Protein AF-A0AAU5RU35-F1 (afdb_monomer_lite)

pLDDT: mean 77.22, std 19.04, range [42.25, 95.62]

Foldseek 3Di:
DLVLLLVQCVVQNLVRDDPVSSCVSVVHDPPDDPPDDDDSVNSVVVNVCVVVVVVVVVVCVVVVPD

Secondary structure (DSSP, 8-state):
-HHHHHHHHHHHTTTT--HHHHHHHTT--TTSSTTSS--HHHHHHHHHHHHHHHHHHHHHTTTS--

Radius of gyration: 15.2 Å; chains: 1; bounding box: 29×29×48 Å

Structure (mmCIF, N/CA/C/O backbone):
data_AF-A0AAU5RU35-F1
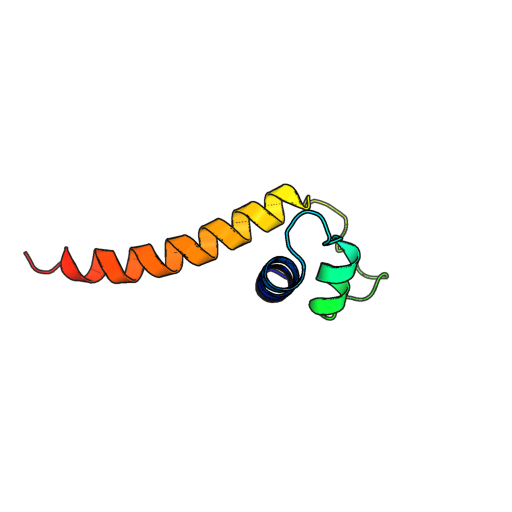#
_entry.id   AF-A0AAU5RU35-F1
#
loop_
_atom_site.group_PDB
_atom_site.id
_atom_site.type_symbol
_atom_site.label_atom_id
_atom_site.label_alt_id
_atom_site.label_comp_id
_atom_site.label_asym_id
_atom_site.label_entity_id
_atom_site.label_seq_id
_a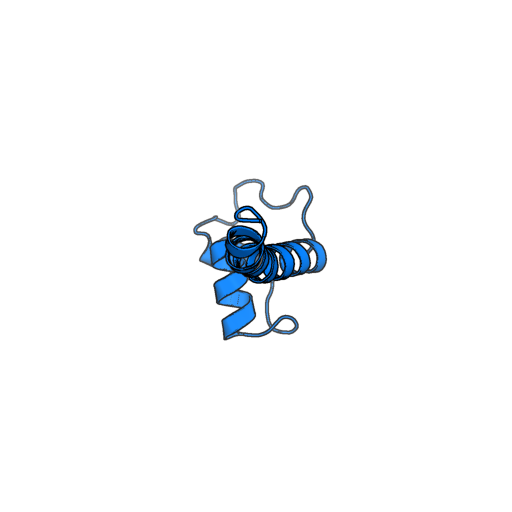tom_site.pdbx_PDB_ins_code
_atom_site.Cartn_x
_atom_site.Cartn_y
_atom_site.Cartn_z
_atom_site.occupancy
_atom_site.B_iso_or_equiv
_atom_site.auth_seq_id
_atom_site.auth_comp_id
_atom_site.auth_asym_id
_atom_site.auth_atom_id
_atom_site.pdbx_PDB_model_num
ATOM 1 N N . MET A 1 1 ? 2.024 -8.963 6.524 1.00 79.88 1 MET A N 1
ATOM 2 C CA . MET A 1 1 ? 1.821 -7.514 6.285 1.00 79.88 1 MET A CA 1
ATOM 3 C C . MET A 1 1 ? 1.759 -7.139 4.803 1.00 79.88 1 MET A C 1
ATOM 5 O O . MET A 1 1 ? 0.811 -6.470 4.436 1.00 79.88 1 MET A O 1
ATOM 9 N N . LEU A 1 2 ? 2.705 -7.554 3.946 1.00 88.12 2 LEU A N 1
ATOM 10 C CA . LEU A 1 2 ? 2.794 -7.063 2.556 1.00 88.12 2 LEU A CA 1
ATOM 11 C C . LEU A 1 2 ? 1.582 -7.402 1.661 1.00 88.12 2 LEU A C 1
ATOM 13 O O . LEU A 1 2 ? 1.121 -6.536 0.932 1.00 88.12 2 LEU A O 1
ATOM 17 N N . ALA A 1 3 ? 1.031 -8.619 1.747 1.00 90.25 3 ALA A N 1
ATOM 18 C CA . ALA A 1 3 ? -0.177 -8.994 0.998 1.00 90.25 3 ALA A CA 1
ATOM 19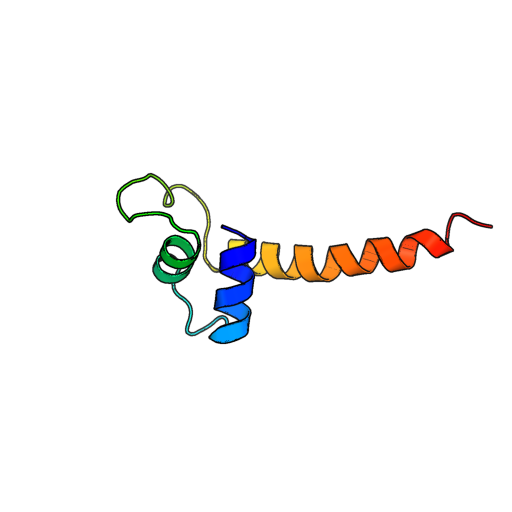 C C . ALA A 1 3 ? -1.411 -8.190 1.450 1.00 90.25 3 ALA A C 1
ATOM 21 O O . ALA A 1 3 ? -2.097 -7.595 0.633 1.00 90.25 3 ALA A O 1
ATOM 22 N N . ALA A 1 4 ? -1.619 -8.060 2.763 1.00 92.56 4 ALA A N 1
ATOM 23 C CA . ALA A 1 4 ? -2.680 -7.210 3.304 1.00 92.56 4 ALA A CA 1
ATOM 24 C C . ALA A 1 4 ? -2.490 -5.730 2.925 1.00 92.56 4 ALA A C 1
ATOM 26 O O . ALA A 1 4 ? -3.456 -5.039 2.625 1.00 92.56 4 ALA A O 1
ATOM 27 N N . ALA A 1 5 ? -1.247 -5.237 2.906 1.00 93.25 5 ALA A N 1
ATOM 28 C CA . ALA A 1 5 ? -0.941 -3.886 2.447 1.00 93.25 5 ALA A CA 1
ATOM 29 C C . ALA A 1 5 ? -1.305 -3.705 0.970 1.00 93.25 5 ALA A C 1
ATOM 31 O O . ALA A 1 5 ? -1.915 -2.699 0.623 1.00 93.25 5 ALA A O 1
ATOM 32 N N . GLN A 1 6 ? -0.980 -4.684 0.121 1.00 94.94 6 GLN A N 1
ATOM 33 C CA . GLN A 1 6 ? -1.370 -4.693 -1.286 1.00 94.94 6 GLN A CA 1
ATOM 34 C C . GLN A 1 6 ? -2.893 -4.602 -1.435 1.00 94.94 6 GLN A C 1
ATOM 36 O O . GLN A 1 6 ? -3.371 -3.706 -2.126 1.00 94.94 6 GLN A O 1
ATOM 41 N N . ASP A 1 7 ? -3.654 -5.450 -0.745 1.00 95.00 7 ASP A N 1
ATOM 42 C CA . ASP A 1 7 ? -5.118 -5.457 -0.846 1.00 95.00 7 ASP A CA 1
ATOM 43 C C . ASP A 1 7 ? -5.737 -4.135 -0.381 1.00 95.00 7 ASP A C 1
ATOM 45 O O . ASP A 1 7 ? -6.609 -3.573 -1.046 1.00 95.00 7 ASP A O 1
ATOM 49 N N . VAL A 1 8 ? -5.259 -3.597 0.742 1.00 95.06 8 VAL A N 1
ATOM 50 C CA . VAL A 1 8 ? -5.754 -2.331 1.297 1.00 95.06 8 VAL A CA 1
ATOM 51 C C . VAL A 1 8 ? -5.398 -1.158 0.375 1.00 95.06 8 VAL A C 1
ATOM 53 O O . VAL A 1 8 ? -6.272 -0.346 0.067 1.00 95.06 8 VAL A O 1
ATOM 56 N N . PHE A 1 9 ? -4.164 -1.084 -0.137 1.00 95.19 9 PHE A N 1
ATOM 57 C CA . PHE A 1 9 ? -3.771 -0.031 -1.079 1.00 95.19 9 PHE A CA 1
ATOM 58 C C . PHE A 1 9 ? -4.519 -0.119 -2.410 1.00 95.19 9 PHE A C 1
ATOM 60 O O . PHE A 1 9 ? -4.890 0.923 -2.947 1.00 95.19 9 PHE A O 1
ATOM 67 N N . LEU A 1 10 ? -4.768 -1.322 -2.934 1.00 94.62 10 LEU A N 1
ATOM 68 C CA . LEU A 1 10 ? -5.547 -1.507 -4.162 1.00 94.62 10 LEU A CA 1
ATOM 69 C C . LEU A 1 10 ? -7.016 -1.125 -3.969 1.00 94.62 10 LEU A C 1
ATOM 71 O O . LEU A 1 10 ? -7.629 -0.570 -4.877 1.00 94.62 10 LEU A O 1
ATOM 75 N N . ARG A 1 11 ? -7.577 -1.395 -2.787 1.00 95.62 11 ARG A N 1
ATOM 76 C CA . ARG A 1 11 ? -8.993 -1.150 -2.502 1.00 95.62 11 ARG A CA 1
ATOM 77 C C . ARG A 1 11 ? -9.307 0.305 -2.165 1.00 95.62 11 ARG A C 1
ATOM 79 O O . ARG A 1 11 ? -10.356 0.799 -2.565 1.00 95.62 11 ARG A O 1
ATOM 86 N N . PHE A 1 12 ? -8.435 0.977 -1.418 1.00 95.19 12 PHE A N 1
ATOM 87 C CA . PHE A 1 12 ? -8.707 2.321 -0.890 1.00 95.19 12 PHE A CA 1
ATOM 88 C C . PHE A 1 12 ? -7.788 3.403 -1.469 1.00 95.19 12 PHE A C 1
ATOM 90 O O . PHE A 1 12 ? -8.043 4.596 -1.301 1.00 95.19 12 PHE A O 1
ATOM 97 N N . GLY A 1 13 ? -6.728 3.010 -2.174 1.00 95.12 13 GLY A N 1
ATOM 98 C CA . GLY A 1 13 ? -5.697 3.915 -2.662 1.00 95.12 13 GLY A CA 1
ATOM 99 C C . GLY A 1 13 ? -4.709 4.330 -1.570 1.00 95.12 13 GLY A C 1
ATOM 100 O O . GLY A 1 13 ? -4.978 4.260 -0.366 1.00 95.12 13 GLY A O 1
ATOM 101 N N . TYR A 1 14 ? -3.538 4.814 -1.999 1.00 94.25 14 TYR A N 1
ATOM 102 C CA . TYR A 1 14 ? -2.473 5.228 -1.084 1.00 94.25 14 TYR A CA 1
ATOM 103 C C . TYR A 1 14 ? -2.951 6.300 -0.102 1.00 94.25 14 TYR A C 1
ATOM 105 O O . TYR A 1 14 ? -2.773 6.141 1.099 1.00 94.25 14 TYR A O 1
ATOM 113 N N . ARG A 1 15 ? -3.595 7.379 -0.570 1.00 95.00 15 ARG A N 1
ATOM 114 C CA . ARG A 1 15 ? -3.987 8.513 0.289 1.00 95.00 15 ARG A CA 1
ATOM 115 C C . ARG A 1 15 ? -4.927 8.107 1.427 1.00 95.00 15 ARG A C 1
ATOM 117 O O . ARG A 1 15 ? -4.646 8.477 2.562 1.00 95.00 15 ARG A O 1
ATOM 124 N N . ASN A 1 16 ? -5.925 7.270 1.149 1.00 94.38 16 ASN A N 1
ATOM 125 C CA . ASN A 1 16 ? -6.975 6.911 2.110 1.00 94.38 16 ASN A CA 1
ATOM 126 C C . ASN A 1 16 ? -6.636 5.696 2.988 1.00 94.38 16 ASN A C 1
ATOM 128 O O . ASN A 1 16 ? -7.499 5.205 3.700 1.00 94.38 16 ASN A O 1
ATOM 132 N N . THR A 1 17 ? -5.397 5.200 2.940 1.00 93.50 17 THR A N 1
ATOM 133 C CA . THR A 1 17 ? -4.952 4.054 3.746 1.00 93.50 17 THR A CA 1
ATOM 134 C C . THR A 1 17 ? -4.107 4.503 4.939 1.00 93.50 17 THR A C 1
ATOM 136 O O . THR A 1 17 ? -3.145 5.256 4.772 1.00 93.50 17 THR A O 1
ATOM 139 N N . SER A 1 18 ? -4.374 3.991 6.137 1.00 91.56 18 SER A N 1
ATOM 140 C CA . SER A 1 18 ? -3.510 4.156 7.314 1.00 91.56 18 SER A CA 1
ATOM 141 C C . SER A 1 18 ? -2.696 2.891 7.623 1.00 91.56 18 SER A C 1
ATOM 143 O O . SER A 1 18 ? -3.106 1.767 7.337 1.00 91.56 18 SER A O 1
ATOM 145 N N . MET A 1 19 ? -1.545 3.052 8.286 1.00 88.88 19 MET A N 1
ATOM 146 C CA . MET A 1 19 ? -0.748 1.907 8.762 1.00 88.88 19 MET A CA 1
ATOM 147 C C . MET A 1 19 ? -1.507 1.045 9.781 1.00 88.88 19 MET A C 1
ATOM 149 O O . MET A 1 19 ? -1.255 -0.153 9.890 1.00 88.88 19 MET A O 1
ATOM 153 N N . HIS A 1 20 ? -2.464 1.637 10.499 1.00 87.81 20 HIS A N 1
ATOM 154 C CA . HIS A 1 20 ? -3.316 0.916 11.435 1.00 87.81 20 HIS A CA 1
ATOM 155 C C . HIS A 1 20 ? -4.303 -0.014 10.717 1.00 87.81 20 HIS A C 1
ATOM 157 O O . HIS A 1 20 ? -4.464 -1.164 11.121 1.00 87.81 20 HIS A O 1
ATOM 163 N N . GLU A 1 21 ? -4.920 0.446 9.628 1.00 89.69 21 GLU A N 1
ATOM 164 C CA . GLU A 1 21 ? -5.811 -0.387 8.811 1.00 89.69 21 GLU A CA 1
ATOM 165 C C . GLU A 1 21 ? -5.065 -1.541 8.153 1.00 89.69 21 GLU A C 1
ATOM 167 O O . GLU A 1 21 ? -5.571 -2.660 8.151 1.00 89.69 21 GLU A O 1
ATOM 172 N N . VAL A 1 22 ? -3.846 -1.293 7.666 1.00 90.06 22 VAL A N 1
ATOM 173 C CA . VAL A 1 22 ? -2.983 -2.343 7.109 1.00 90.06 22 VAL A CA 1
ATOM 174 C C . VAL A 1 22 ? -2.610 -3.376 8.173 1.00 90.06 22 VAL A C 1
ATOM 176 O O . VAL A 1 22 ? -2.675 -4.576 7.911 1.00 90.06 22 VAL A O 1
ATOM 179 N N . ALA A 1 23 ? -2.251 -2.937 9.384 1.00 87.19 23 ALA A N 1
ATOM 180 C CA . ALA A 1 23 ? -1.947 -3.845 10.489 1.00 87.19 23 ALA A CA 1
ATOM 181 C C . ALA A 1 23 ? -3.168 -4.700 10.867 1.00 87.19 23 ALA A C 1
ATOM 183 O O . ALA A 1 23 ? -3.064 -5.924 10.955 1.00 87.19 23 ALA A O 1
ATOM 184 N N . ARG A 1 24 ? -4.345 -4.072 10.981 1.00 88.12 24 ARG A N 1
ATOM 185 C CA . ARG A 1 24 ? -5.612 -4.766 11.239 1.00 88.12 24 ARG A CA 1
ATOM 186 C C . ARG A 1 24 ? -5.935 -5.785 10.144 1.00 88.12 24 ARG A C 1
ATOM 188 O O . ARG A 1 24 ? -6.275 -6.918 10.461 1.00 88.12 24 ARG A O 1
ATOM 195 N N . ALA A 1 25 ? -5.794 -5.406 8.872 1.00 89.88 25 ALA A N 1
ATOM 196 C CA . ALA A 1 25 ? -6.024 -6.298 7.732 1.00 89.88 25 ALA A CA 1
ATOM 197 C C . ALA A 1 25 ? -5.045 -7.483 7.702 1.00 89.88 25 ALA A C 1
ATOM 199 O O . ALA A 1 25 ? -5.386 -8.559 7.226 1.00 89.88 25 ALA A O 1
ATOM 200 N N . ALA A 1 26 ? -3.841 -7.310 8.246 1.00 88.50 26 ALA A N 1
ATOM 201 C CA . ALA A 1 26 ? -2.860 -8.377 8.407 1.00 88.50 26 ALA A CA 1
ATOM 202 C C . ALA A 1 26 ? -3.077 -9.242 9.668 1.00 88.50 26 ALA A C 1
ATOM 204 O O . ALA A 1 26 ? -2.231 -10.090 9.950 1.00 88.50 26 ALA A O 1
ATOM 205 N N . GLY A 1 27 ? -4.170 -9.047 10.418 1.00 86.94 27 GLY A N 1
ATOM 206 C CA . GLY A 1 27 ? -4.477 -9.813 11.633 1.00 86.94 27 GLY A CA 1
ATOM 207 C C . GLY A 1 27 ? -3.628 -9.424 12.844 1.00 86.94 27 GLY A C 1
ATOM 208 O O . GLY A 1 27 ? -3.507 -10.189 13.796 1.00 86.94 27 GLY A O 1
ATOM 209 N N . LEU A 1 28 ? -3.011 -8.244 12.811 1.00 80.44 28 LEU A N 1
ATOM 210 C CA . LEU A 1 28 ? -2.083 -7.790 13.836 1.00 80.44 28 LEU A CA 1
ATOM 211 C C . LEU A 1 28 ? -2.825 -6.849 14.772 1.00 80.44 28 LEU A C 1
ATOM 213 O O . LEU A 1 28 ? -3.285 -5.777 14.367 1.00 80.44 28 LEU A O 1
ATOM 217 N N . SER A 1 29 ? -2.968 -7.259 16.029 1.00 64.38 29 SER A N 1
ATOM 218 C CA . SER A 1 29 ? -3.586 -6.420 17.048 1.00 64.38 29 SER A CA 1
ATOM 219 C C . SER A 1 29 ? -2.669 -5.254 17.429 1.00 64.38 29 SER A C 1
ATOM 221 O O . SER A 1 29 ? -1.448 -5.281 17.257 1.00 64.38 29 SER A O 1
ATOM 223 N N . ARG A 1 30 ? -3.278 -4.204 17.989 1.00 58.59 30 ARG A N 1
ATOM 224 C CA . ARG A 1 30 ? -2.622 -2.948 18.394 1.00 58.59 30 ARG A CA 1
ATOM 225 C C . ARG A 1 30 ? -1.554 -3.126 19.490 1.00 58.59 30 ARG A C 1
ATOM 227 O O . ARG A 1 30 ? -0.869 -2.160 19.800 1.00 58.59 30 ARG A O 1
ATOM 234 N N . GLN A 1 31 ? -1.415 -4.323 20.067 1.00 55.81 31 GLN A N 1
ATOM 235 C CA . GLN A 1 31 ? -0.602 -4.601 21.260 1.00 55.81 31 GLN A CA 1
ATOM 236 C C . GLN A 1 31 ? 0.714 -5.352 20.989 1.00 55.81 31 GLN A C 1
ATOM 238 O O . GLN A 1 31 ? 1.433 -5.654 21.934 1.00 55.81 31 GLN A O 1
ATOM 243 N N . GLY A 1 32 ? 1.086 -5.611 19.730 1.00 53.34 32 GLY A N 1
ATOM 244 C CA . GLY A 1 32 ? 2.346 -6.289 19.406 1.00 53.34 32 GLY A CA 1
ATOM 245 C C . GLY A 1 32 ? 3.171 -5.561 18.348 1.00 53.34 32 GLY A C 1
ATOM 246 O O . GLY A 1 32 ? 3.030 -5.830 17.162 1.00 53.34 32 GLY A O 1
ATOM 247 N N . SER A 1 33 ? 4.052 -4.655 18.771 1.00 55.94 33 SER A N 1
ATOM 248 C CA . SER A 1 33 ? 5.365 -4.403 18.143 1.00 55.94 33 SER A CA 1
ATOM 249 C C . SER A 1 33 ? 5.472 -4.034 16.645 1.00 55.94 33 SER A C 1
ATOM 251 O O . SER A 1 33 ? 6.587 -3.986 16.133 1.00 55.94 33 SER A O 1
ATOM 253 N N . TYR A 1 34 ? 4.394 -3.696 15.922 1.00 54.25 34 TYR A N 1
ATOM 254 C CA . TYR A 1 34 ? 4.488 -3.345 14.485 1.00 54.25 34 TYR A CA 1
ATOM 255 C C . TYR A 1 34 ? 5.154 -1.991 14.187 1.00 54.25 34 TYR A C 1
ATOM 257 O O . TYR A 1 34 ? 5.426 -1.658 13.035 1.00 54.25 34 TYR A O 1
ATOM 265 N N . LEU A 1 35 ? 5.409 -1.199 15.229 1.00 53.09 35 LEU A N 1
ATOM 266 C CA . LEU A 1 35 ? 5.710 0.227 15.133 1.00 53.09 35 LEU A CA 1
ATOM 267 C C . LEU A 1 35 ? 7.195 0.594 15.087 1.00 53.09 35 LEU A C 1
ATOM 269 O O . LEU A 1 35 ? 7.493 1.783 15.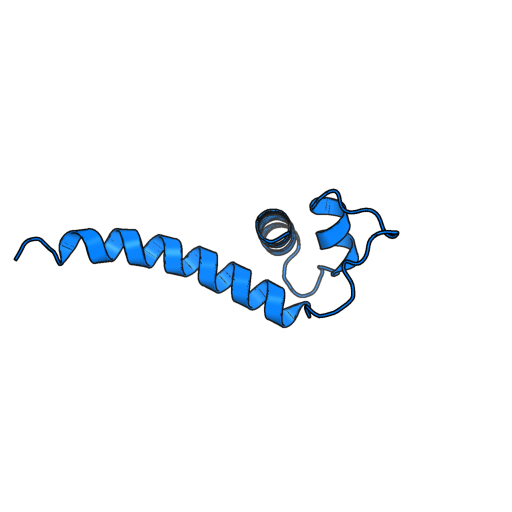036 1.00 53.09 35 LEU A O 1
ATOM 273 N N . ARG A 1 36 ? 8.149 -0.345 15.091 1.00 57.50 36 ARG A N 1
ATOM 274 C CA . ARG A 1 36 ? 9.550 0.093 15.222 1.00 57.50 36 ARG A CA 1
ATOM 275 C C . ARG A 1 36 ? 10.134 0.730 13.951 1.00 57.50 36 ARG A C 1
ATOM 277 O O . ARG A 1 36 ? 11.000 1.584 14.118 1.00 57.50 36 ARG A O 1
ATOM 284 N N . SER A 1 37 ? 9.760 0.362 12.711 1.00 53.97 37 SER A N 1
ATOM 285 C CA . SER A 1 37 ? 10.639 0.769 11.581 1.00 53.97 37 SER A CA 1
ATOM 286 C C . SER A 1 37 ? 10.085 0.894 10.150 1.00 53.97 37 SER A C 1
ATOM 288 O O . SER A 1 37 ? 10.882 1.194 9.267 1.00 53.97 37 SER A O 1
ATOM 290 N N . ALA A 1 38 ? 8.790 0.720 9.854 1.00 67.12 38 ALA A N 1
ATOM 291 C CA . ALA A 1 38 ? 8.307 0.835 8.464 1.00 67.12 38 ALA A CA 1
ATOM 292 C C . ALA A 1 38 ? 7.299 1.978 8.270 1.00 67.12 38 ALA A C 1
ATOM 294 O O . ALA A 1 38 ? 6.237 2.000 8.891 1.00 67.12 38 ALA A O 1
ATOM 295 N N . THR A 1 39 ? 7.617 2.919 7.377 1.00 87.19 39 THR A N 1
ATOM 296 C CA . THR A 1 39 ? 6.709 4.005 6.982 1.00 87.19 39 THR A CA 1
ATOM 297 C C . THR A 1 39 ? 5.690 3.522 5.947 1.00 87.19 39 THR A C 1
ATOM 299 O O . THR A 1 39 ? 5.925 2.563 5.210 1.00 87.19 39 THR A O 1
ATOM 302 N N . LYS A 1 40 ? 4.562 4.236 5.833 1.00 91.12 40 LYS A N 1
ATOM 303 C CA . LYS A 1 40 ? 3.546 4.004 4.791 1.00 91.12 40 LYS A CA 1
ATOM 304 C C . LYS A 1 40 ? 4.143 4.039 3.377 1.00 91.12 40 LYS A C 1
ATOM 306 O O . LYS A 1 40 ? 3.765 3.228 2.539 1.00 91.12 40 LYS A O 1
ATOM 311 N N . GLN A 1 41 ? 5.092 4.945 3.136 1.00 93.19 41 GLN A N 1
ATOM 312 C CA . GLN A 1 41 ? 5.790 5.076 1.856 1.00 93.19 41 GLN A CA 1
ATOM 313 C C . GLN A 1 41 ? 6.695 3.872 1.572 1.00 93.19 41 GLN A C 1
ATOM 315 O O . GLN A 1 41 ? 6.622 3.310 0.484 1.00 93.19 41 GLN A O 1
ATOM 320 N N . ALA A 1 42 ? 7.497 3.439 2.550 1.00 90.69 42 ALA A N 1
ATOM 321 C CA . ALA A 1 42 ? 8.365 2.271 2.393 1.00 90.69 42 ALA A CA 1
ATOM 322 C C . ALA A 1 42 ? 7.551 0.998 2.118 1.00 90.69 42 ALA A C 1
ATOM 324 O O . ALA A 1 42 ? 7.887 0.213 1.234 1.00 90.69 42 ALA A O 1
ATOM 325 N N . LEU A 1 43 ? 6.430 0.826 2.825 1.00 91.00 43 LEU A N 1
ATOM 326 C CA . LEU A 1 43 ? 5.539 -0.310 2.607 1.00 91.00 43 LEU A CA 1
ATOM 327 C C . LEU A 1 43 ? 4.853 -0.254 1.235 1.00 91.00 43 LEU A C 1
ATOM 329 O O . LEU A 1 43 ? 4.700 -1.286 0.589 1.00 91.00 43 LEU A O 1
ATOM 333 N N . PHE A 1 44 ? 4.470 0.938 0.773 1.00 93.12 44 PHE A N 1
ATOM 334 C CA . PHE A 1 44 ? 3.919 1.125 -0.568 1.00 93.12 44 PHE A CA 1
ATOM 335 C C . PHE A 1 44 ? 4.947 0.794 -1.658 1.00 93.12 44 PHE A C 1
ATOM 337 O O . PHE A 1 44 ? 4.622 0.049 -2.579 1.00 93.12 44 PHE A O 1
ATOM 344 N N . HIS A 1 45 ? 6.194 1.259 -1.527 1.00 92.81 45 HIS A N 1
ATOM 345 C CA . HIS A 1 45 ? 7.276 0.914 -2.458 1.00 92.81 45 HIS A CA 1
ATOM 346 C C . HIS A 1 45 ? 7.486 -0.601 -2.535 1.00 92.81 45 HIS A C 1
ATOM 348 O O . HIS A 1 45 ? 7.465 -1.155 -3.629 1.00 92.81 45 HIS A O 1
ATOM 354 N N . ALA A 1 46 ? 7.559 -1.288 -1.391 1.00 91.56 46 ALA A N 1
ATOM 355 C CA . ALA A 1 46 ? 7.708 -2.743 -1.353 1.00 91.56 46 ALA A CA 1
ATOM 356 C C . ALA A 1 46 ? 6.542 -3.493 -2.037 1.00 91.56 46 ALA A C 1
ATOM 358 O O . ALA A 1 46 ? 6.742 -4.555 -2.632 1.00 91.56 46 ALA A O 1
ATOM 359 N N . VAL A 1 47 ? 5.314 -2.958 -1.974 1.00 92.81 47 VAL A N 1
ATOM 360 C CA . VAL A 1 47 ? 4.161 -3.512 -2.707 1.00 92.81 47 VAL A CA 1
ATOM 361 C C . VAL A 1 47 ? 4.350 -3.344 -4.217 1.00 92.81 47 VAL A C 1
ATOM 363 O O . VAL A 1 47 ? 4.179 -4.313 -4.959 1.00 92.81 47 VAL A O 1
ATOM 366 N N . ILE A 1 48 ? 4.736 -2.151 -4.676 1.00 93.06 48 ILE A N 1
ATOM 367 C CA . ILE A 1 48 ? 4.972 -1.873 -6.102 1.00 93.06 48 ILE A CA 1
ATOM 368 C C . ILE A 1 48 ? 6.133 -2.711 -6.648 1.00 93.06 48 ILE A C 1
ATOM 370 O O . ILE A 1 48 ? 6.010 -3.306 -7.722 1.00 93.06 48 ILE A O 1
ATOM 374 N N . GLU A 1 49 ? 7.228 -2.824 -5.900 1.00 91.31 49 GLU A N 1
ATOM 375 C CA . GLU A 1 49 ? 8.357 -3.693 -6.236 1.00 91.31 49 GLU A CA 1
ATOM 376 C C . GLU A 1 49 ? 7.887 -5.138 -6.384 1.00 91.31 49 GLU A C 1
ATOM 378 O O . GLU A 1 49 ? 8.053 -5.725 -7.444 1.00 91.31 49 GLU A O 1
ATOM 383 N N . ARG A 1 50 ? 7.168 -5.698 -5.406 1.00 88.94 50 ARG A N 1
ATOM 384 C CA . ARG A 1 50 ? 6.629 -7.063 -5.516 1.00 88.94 50 ARG A CA 1
ATOM 385 C C . ARG A 1 50 ? 5.735 -7.251 -6.748 1.00 88.94 50 ARG A C 1
ATOM 387 O O . ARG A 1 50 ? 5.864 -8.261 -7.440 1.00 88.94 50 ARG A O 1
ATOM 394 N N . MET A 1 51 ? 4.842 -6.304 -7.037 1.00 87.25 51 MET A N 1
ATOM 395 C CA . MET A 1 51 ? 3.933 -6.381 -8.190 1.00 87.25 51 MET A CA 1
ATOM 396 C C . MET A 1 51 ? 4.673 -6.319 -9.535 1.00 87.25 51 MET A C 1
ATOM 398 O O . MET A 1 51 ? 4.233 -6.929 -10.513 1.00 87.25 51 MET A O 1
ATOM 402 N N . THR A 1 52 ? 5.794 -5.601 -9.596 1.00 86.62 52 THR A N 1
ATOM 403 C CA . THR A 1 52 ? 6.595 -5.428 -10.816 1.00 86.62 52 THR A CA 1
ATOM 404 C C . THR A 1 52 ? 7.674 -6.507 -10.972 1.00 86.62 52 THR A C 1
ATOM 406 O O . THR A 1 52 ? 7.875 -7.010 -12.077 1.00 86.62 52 THR A O 1
ATOM 409 N N . THR A 1 53 ? 8.291 -6.974 -9.884 1.00 75.25 53 THR A N 1
ATOM 410 C CA . THR A 1 53 ? 9.266 -8.079 -9.875 1.00 75.25 53 THR A CA 1
ATOM 411 C C . THR A 1 53 ? 8.632 -9.411 -10.275 1.00 75.25 53 THR A C 1
ATOM 413 O O . THR A 1 53 ? 9.239 -10.167 -11.035 1.00 75.25 53 THR A O 1
ATOM 416 N N . VAL A 1 54 ? 7.386 -9.687 -9.868 1.00 57.53 54 VAL A N 1
ATOM 417 C CA . VAL A 1 54 ? 6.655 -10.890 -10.323 1.00 57.53 54 VAL A CA 1
ATOM 4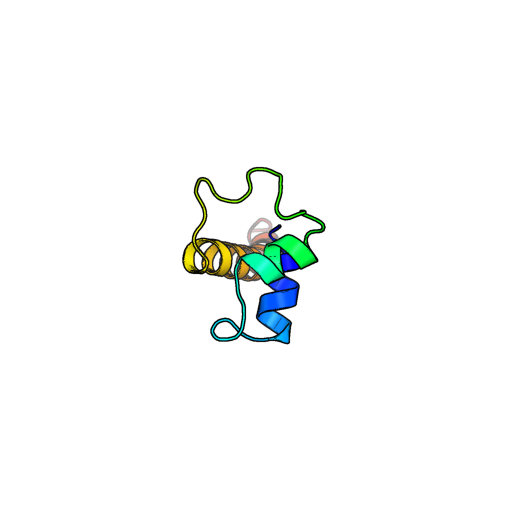18 C C . VAL A 1 54 ? 6.449 -10.885 -11.849 1.00 57.53 54 VAL A C 1
ATOM 420 O O . VAL A 1 54 ? 6.364 -11.949 -12.458 1.00 57.53 54 VAL A O 1
ATOM 423 N N . ARG A 1 55 ? 6.470 -9.715 -12.507 1.00 50.69 55 ARG A N 1
ATOM 424 C CA . ARG A 1 55 ? 6.455 -9.619 -13.978 1.00 50.69 55 ARG A CA 1
ATOM 425 C C . ARG A 1 55 ? 7.837 -9.791 -14.610 1.00 50.69 55 ARG A C 1
ATOM 427 O O . ARG A 1 55 ? 7.920 -10.329 -15.710 1.00 50.69 55 ARG A O 1
ATOM 434 N N . ALA A 1 56 ? 8.913 -9.402 -13.929 1.00 47.84 56 ALA A N 1
ATOM 435 C CA . ALA A 1 56 ? 10.275 -9.540 -14.451 1.00 47.84 56 ALA A CA 1
ATOM 436 C C . ALA A 1 56 ? 10.701 -11.014 -14.612 1.00 47.84 56 ALA A C 1
ATOM 438 O O . ALA A 1 56 ? 11.309 -11.371 -15.620 1.00 47.84 56 ALA A O 1
ATOM 439 N N . LEU A 1 57 ? 10.297 -11.902 -13.695 1.00 48.59 57 LEU A N 1
ATOM 440 C CA . LEU A 1 57 ? 10.605 -13.342 -13.781 1.00 48.59 57 LEU A CA 1
ATOM 441 C C . LEU A 1 57 ? 9.829 -14.077 -14.894 1.00 48.59 57 LEU A C 1
ATOM 443 O O . LEU A 1 57 ? 10.281 -15.113 -15.386 1.00 48.59 57 LEU A O 1
ATOM 447 N N . ALA A 1 58 ? 8.693 -13.527 -15.337 1.00 50.34 58 ALA A N 1
ATOM 448 C CA . ALA A 1 58 ? 7.958 -14.027 -16.502 1.00 50.34 58 ALA A CA 1
ATOM 449 C C . ALA A 1 58 ? 8.581 -13.574 -17.839 1.00 50.34 58 ALA A C 1
ATOM 451 O O . ALA A 1 58 ? 8.361 -14.204 -18.872 1.00 50.34 58 ALA A O 1
ATOM 452 N N . VAL A 1 59 ? 9.365 -12.491 -17.831 1.00 53.72 59 VAL A N 1
ATOM 453 C CA . VAL A 1 59 ? 10.075 -11.980 -19.016 1.00 53.72 59 VAL A CA 1
ATOM 454 C C . VAL A 1 59 ? 11.460 -12.625 -19.158 1.00 53.72 59 VAL A C 1
ATOM 456 O O . VAL A 1 59 ? 11.895 -12.894 -20.278 1.00 53.72 59 VAL A O 1
ATOM 459 N N . ASP A 1 60 ? 12.130 -12.951 -18.049 1.00 45.69 60 ASP A N 1
ATOM 460 C CA . ASP A 1 60 ? 13.509 -13.467 -18.063 1.00 45.69 60 ASP A CA 1
ATOM 461 C C . ASP A 1 60 ? 13.622 -14.957 -18.453 1.00 45.69 60 ASP A C 1
ATOM 463 O O . ASP A 1 60 ? 14.639 -15.412 -18.980 1.00 45.69 60 ASP A O 1
ATOM 467 N N . SER A 1 61 ? 12.537 -15.724 -18.317 1.00 42.25 61 SER A N 1
ATOM 468 C CA . SER A 1 61 ? 12.483 -17.136 -18.733 1.00 42.25 61 SER A CA 1
ATOM 469 C C . SER A 1 61 ? 12.501 -17.340 -20.261 1.00 42.25 61 SER A C 1
ATOM 471 O O . SER A 1 61 ? 12.670 -18.469 -20.721 1.00 42.25 61 SER A O 1
ATOM 473 N N . ARG A 1 62 ? 12.418 -16.265 -21.064 1.00 49.66 62 ARG A N 1
ATOM 474 C CA . ARG A 1 62 ? 12.653 -16.298 -22.524 1.00 49.66 62 ARG A CA 1
ATOM 475 C C . ARG A 1 62 ? 14.093 -15.988 -22.940 1.00 49.66 62 ARG A C 1
ATOM 477 O O . ARG A 1 62 ? 14.441 -16.269 -24.081 1.00 49.66 62 ARG A O 1
ATOM 484 N N . ARG A 1 63 ? 14.941 -15.444 -22.057 1.00 49.91 63 ARG A N 1
ATOM 485 C CA . ARG A 1 63 ? 16.329 -15.069 -22.402 1.00 49.91 63 ARG A CA 1
ATOM 486 C C . ARG A 1 63 ? 17.376 -16.145 -22.117 1.00 49.91 63 ARG A C 1
ATOM 488 O O . ARG A 1 63 ? 18.479 -16.042 -22.631 1.00 49.91 63 ARG A O 1
ATOM 495 N N . ARG A 1 64 ? 17.041 -17.202 -21.367 1.00 42.97 64 ARG A N 1
ATOM 496 C CA . ARG A 1 64 ? 17.958 -18.327 -21.075 1.00 42.97 64 ARG A CA 1
ATOM 497 C C . ARG A 1 64 ? 17.875 -19.505 -22.064 1.00 42.97 64 ARG A C 1
ATOM 499 O O . ARG A 1 64 ? 18.346 -20.592 -21.750 1.00 42.97 64 ARG A O 1
ATOM 506 N N . ARG A 1 65 ? 17.259 -19.313 -23.238 1.00 44.22 65 ARG A N 1
ATOM 507 C CA . ARG A 1 65 ? 17.300 -20.252 -24.379 1.00 44.22 65 ARG A CA 1
ATOM 508 C C . ARG A 1 65 ? 17.811 -19.547 -25.641 1.00 44.22 65 ARG A C 1
ATOM 510 O O . ARG A 1 65 ? 17.095 -19.478 -26.637 1.00 44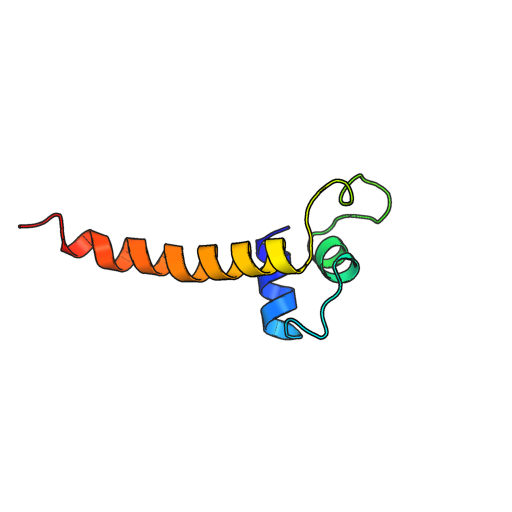.22 65 ARG A O 1
ATOM 517 N N . SER A 1 66 ? 19.019 -19.000 -25.585 1.00 42.28 66 SER A N 1
ATOM 518 C CA . SER A 1 66 ? 19.785 -18.647 -26.781 1.00 42.28 66 SER A CA 1
ATOM 519 C C . SER A 1 66 ? 21.255 -18.929 -26.559 1.00 42.28 66 SER A C 1
ATOM 521 O O . SER A 1 66 ? 21.680 -18.881 -25.384 1.00 42.28 66 SER A O 1
#

Sequence (66 aa):
MLAAAQDVFLRFGYRNTSMHEVARAAGLSRQGSYLRSATKQALFHAVIERMTTVRALAVDSRRRRS